Protein AF-A0A831JZR0-F1 (afdb_monomer_lite)

Sequence (63 aa):
MMSYAIFELKCPACGIEYAQILHEDEEKVSISCPSCSGSLEKGKKLSGTDMLSCGCGISAGSG

Structure (mmCIF, N/CA/C/O backbone):
data_AF-A0A831JZR0-F1
#
_entry.id   AF-A0A831JZR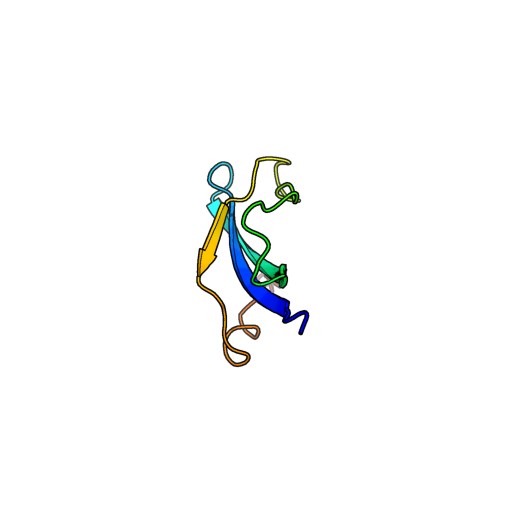0-F1
#
loop_
_atom_site.group_PDB
_atom_site.id
_atom_site.type_symbol
_atom_site.label_atom_id
_atom_site.label_alt_id
_atom_site.label_comp_id
_atom_site.label_asym_id
_atom_site.label_entity_id
_atom_site.label_seq_id
_atom_site.pdbx_PDB_ins_code
_atom_site.Cartn_x
_atom_site.Cartn_y
_atom_site.Cartn_z
_atom_site.occupancy
_atom_site.B_iso_or_equiv
_atom_site.auth_seq_id
_atom_site.auth_comp_id
_atom_site.auth_asym_id
_atom_site.auth_atom_id
_atom_site.pdbx_PDB_model_num
ATOM 1 N N . MET A 1 1 ? 17.231 7.075 -16.076 1.00 57.47 1 MET A N 1
ATOM 2 C CA . MET A 1 1 ? 16.169 6.203 -16.614 1.00 57.47 1 MET A CA 1
ATOM 3 C C . MET A 1 1 ? 15.125 6.139 -15.518 1.00 57.47 1 MET A C 1
ATOM 5 O O . MET A 1 1 ? 15.426 5.579 -14.480 1.00 57.47 1 MET A O 1
ATOM 9 N N . MET A 1 2 ? 14.006 6.855 -15.650 1.00 58.72 2 MET A N 1
ATOM 10 C CA . MET A 1 2 ? 12.959 6.841 -14.623 1.00 58.72 2 MET A CA 1
ATOM 11 C C . MET A 1 2 ? 12.240 5.494 -14.696 1.00 58.72 2 MET A C 1
ATOM 13 O O . MET A 1 2 ? 11.494 5.269 -15.648 1.00 58.72 2 MET A O 1
ATOM 17 N N . SER A 1 3 ? 12.503 4.596 -13.750 1.00 83.75 3 SER A N 1
ATOM 18 C CA . SER A 1 3 ? 11.833 3.303 -13.678 1.00 83.75 3 SER A CA 1
ATOM 19 C C . SER A 1 3 ? 10.777 3.310 -12.573 1.00 83.75 3 SER A C 1
ATOM 21 O O . SER A 1 3 ? 10.995 3.749 -11.442 1.00 83.75 3 SER A O 1
ATOM 23 N N . TYR A 1 4 ? 9.579 2.888 -12.958 1.00 84.56 4 TYR A N 1
ATOM 24 C CA . TYR A 1 4 ? 8.412 2.770 -12.097 1.00 84.56 4 TYR A CA 1
ATOM 25 C C . TYR A 1 4 ? 8.130 1.294 -11.865 1.00 84.56 4 TYR A C 1
ATOM 27 O O . TYR A 1 4 ? 8.252 0.464 -12.769 1.00 84.56 4 TYR A O 1
ATOM 35 N N . ALA A 1 5 ? 7.729 0.976 -10.645 1.00 87.50 5 ALA A N 1
ATOM 36 C CA . ALA A 1 5 ? 7.376 -0.367 -10.244 1.00 87.50 5 ALA A CA 1
ATOM 37 C C . ALA A 1 5 ? 6.128 -0.344 -9.374 1.00 87.50 5 ALA A C 1
ATOM 39 O O . ALA A 1 5 ? 5.804 0.658 -8.738 1.00 87.50 5 ALA A O 1
ATOM 40 N N . ILE A 1 6 ? 5.422 -1.465 -9.345 1.00 86.88 6 ILE A N 1
ATOM 41 C CA . ILE A 1 6 ? 4.294 -1.630 -8.439 1.00 86.88 6 ILE A CA 1
ATOM 42 C C . ILE A 1 6 ? 4.857 -2.006 -7.075 1.00 86.88 6 ILE A C 1
ATOM 44 O O . ILE A 1 6 ? 5.693 -2.902 -6.976 1.00 86.88 6 ILE A O 1
ATOM 48 N N . PHE A 1 7 ? 4.396 -1.341 -6.028 1.00 87.75 7 PHE A N 1
ATOM 49 C CA . PHE A 1 7 ? 4.702 -1.680 -4.647 1.00 87.75 7 PHE A CA 1
ATOM 50 C C . PHE A 1 7 ? 3.414 -2.002 -3.903 1.00 87.75 7 PHE A C 1
ATOM 52 O O . PHE A 1 7 ? 2.375 -1.374 -4.117 1.00 87.75 7 PHE A O 1
ATOM 59 N N . GLU A 1 8 ? 3.508 -2.987 -3.023 1.00 88.31 8 GLU A N 1
ATOM 60 C CA . GLU A 1 8 ? 2.497 -3.258 -2.015 1.00 88.31 8 GLU A CA 1
ATOM 61 C C . GLU A 1 8 ? 2.564 -2.149 -0.965 1.00 88.31 8 GLU A C 1
ATOM 63 O O . GLU A 1 8 ? 3.632 -1.860 -0.437 1.00 88.31 8 GLU A O 1
ATOM 68 N N . LEU A 1 9 ? 1.444 -1.500 -0.685 1.00 87.94 9 LEU A N 1
ATOM 69 C CA . LEU A 1 9 ? 1.289 -0.483 0.340 1.00 87.94 9 LEU A CA 1
ATOM 70 C C . LEU A 1 9 ? 0.352 -1.017 1.407 1.00 87.94 9 LEU A C 1
ATOM 72 O O . LEU A 1 9 ? -0.726 -1.512 1.087 1.00 87.94 9 LEU A O 1
ATOM 76 N N . LYS A 1 10 ? 0.718 -0.877 2.674 1.00 87.88 10 LYS A N 1
ATOM 77 C CA . LYS A 1 10 ? -0.119 -1.336 3.782 1.00 87.88 10 LYS A CA 1
ATOM 78 C C . LYS A 1 10 ? -0.514 -0.169 4.659 1.00 87.88 10 LYS A C 1
ATOM 80 O O . LYS A 1 10 ? 0.323 0.660 5.008 1.00 87.88 10 LYS A O 1
ATOM 85 N N . CYS A 1 11 ? -1.789 -0.101 5.020 1.00 90.44 11 CYS A N 1
ATOM 86 C CA . CYS A 1 11 ? -2.236 0.846 6.026 1.00 90.44 11 CYS A CA 1
ATOM 87 C C . CYS A 1 11 ? -2.176 0.200 7.417 1.00 90.44 11 CYS A C 1
ATOM 89 O O . CYS A 1 11 ? -2.980 -0.692 7.688 1.00 90.44 11 CYS A O 1
ATOM 91 N N . PRO A 1 12 ? -1.314 0.659 8.339 1.00 85.50 12 PRO A N 1
ATOM 92 C CA . PRO A 1 12 ? -1.290 0.146 9.710 1.00 85.50 12 PRO A CA 1
ATOM 93 C C . PRO A 1 12 ? -2.545 0.521 10.516 1.00 85.50 12 PRO A C 1
ATOM 95 O O . PRO A 1 12 ? -2.850 -0.135 11.506 1.00 85.50 12 PRO A O 1
ATOM 98 N N . ALA A 1 13 ? -3.296 1.551 10.102 1.00 88.50 13 ALA A N 1
ATOM 99 C CA . ALA A 1 13 ? -4.489 2.002 10.820 1.00 88.50 13 ALA A CA 1
ATOM 100 C C . ALA A 1 13 ? -5.721 1.115 10.570 1.00 88.50 13 ALA A C 1
ATOM 102 O O . ALA A 1 13 ? -6.454 0.812 11.506 1.00 88.50 13 ALA A O 1
ATOM 103 N N . CYS A 1 14 ? -5.965 0.708 9.319 1.00 89.81 14 CYS A N 1
ATOM 104 C CA . CYS A 1 14 ? -7.108 -0.147 8.966 1.00 89.81 14 CYS A CA 1
ATOM 105 C C . CYS A 1 14 ? -6.719 -1.576 8.557 1.00 89.81 14 CYS A C 1
ATOM 107 O O . CYS A 1 14 ? -7.597 -2.415 8.391 1.00 89.81 14 CYS A O 1
ATOM 109 N N . GLY A 1 15 ? -5.427 -1.861 8.377 1.00 85.56 15 GLY A N 1
ATOM 110 C CA . GLY A 1 15 ? -4.916 -3.173 7.973 1.00 85.56 15 GLY A CA 1
ATOM 111 C C . GLY A 1 15 ? -5.069 -3.498 6.485 1.00 85.56 15 GLY A C 1
ATOM 112 O O . GLY A 1 15 ? -4.656 -4.579 6.077 1.00 85.56 15 GLY A O 1
ATOM 113 N N . ILE A 1 16 ? -5.636 -2.592 5.680 1.00 85.25 16 ILE A N 1
ATOM 114 C CA . ILE A 1 16 ? -5.880 -2.820 4.250 1.00 85.25 16 ILE A CA 1
ATOM 115 C C . ILE A 1 16 ? -4.579 -2.688 3.454 1.00 85.25 16 ILE A C 1
ATOM 117 O O . ILE A 1 16 ? -3.755 -1.801 3.705 1.00 85.25 16 ILE A O 1
ATOM 121 N N . GLU A 1 17 ? -4.430 -3.577 2.479 1.00 86.50 17 GLU A N 1
ATOM 122 C CA . GLU A 1 17 ? -3.302 -3.658 1.560 1.00 86.50 17 GLU A CA 1
ATOM 123 C C . GLU A 1 17 ? -3.715 -3.133 0.178 1.00 86.50 17 GLU A C 1
ATOM 125 O O . GLU A 1 17 ? -4.823 -3.378 -0.301 1.00 86.50 17 GLU A O 1
ATOM 130 N N . TYR A 1 18 ? -2.822 -2.382 -0.455 1.00 82.75 18 TYR A N 1
ATOM 131 C CA . TYR A 1 18 ? -3.016 -1.716 -1.738 1.00 82.75 18 TYR A CA 1
ATOM 132 C C . TYR A 1 18 ? -1.825 -2.009 -2.647 1.00 82.75 18 TYR A C 1
ATOM 134 O O . TYR A 1 18 ? -0.714 -2.211 -2.173 1.00 82.75 18 TYR A O 1
ATOM 142 N N . ALA A 1 19 ? -2.024 -1.981 -3.960 1.00 86.38 19 ALA A N 1
ATOM 143 C CA . ALA A 1 19 ? -0.937 -2.067 -4.928 1.00 86.38 19 ALA A CA 1
ATOM 144 C C . ALA A 1 19 ? -0.900 -0.773 -5.739 1.00 86.38 19 ALA A C 1
ATOM 146 O O . ALA A 1 19 ? -1.881 -0.425 -6.394 1.00 86.38 19 ALA A O 1
ATOM 147 N N . GLN A 1 20 ? 0.218 -0.051 -5.695 1.00 83.44 20 GLN A N 1
ATOM 148 C CA . GLN A 1 20 ? 0.369 1.226 -6.391 1.00 83.44 20 GLN A CA 1
ATOM 149 C C . GLN A 1 20 ? 1.666 1.286 -7.183 1.00 83.44 20 GLN A C 1
ATOM 151 O O . GLN A 1 20 ? 2.707 0.810 -6.740 1.00 83.44 20 GLN A O 1
ATOM 156 N N . ILE A 1 21 ? 1.596 1.920 -8.352 1.00 86.81 21 ILE A N 1
ATOM 157 C CA . ILE A 1 21 ? 2.769 2.217 -9.171 1.00 86.81 21 ILE A CA 1
ATOM 158 C C . ILE A 1 21 ? 3.466 3.429 -8.559 1.00 86.81 21 ILE A C 1
ATOM 160 O O . ILE A 1 21 ? 2.859 4.492 -8.441 1.00 86.81 21 ILE A O 1
ATOM 164 N N . LEU A 1 22 ? 4.726 3.255 -8.174 1.00 86.81 22 LEU A N 1
ATOM 165 C CA . LEU A 1 22 ? 5.583 4.302 -7.631 1.00 86.81 22 LEU A CA 1
ATOM 166 C C . LEU A 1 22 ? 6.909 4.321 -8.377 1.00 86.81 22 LEU A C 1
ATOM 168 O O . LEU A 1 22 ? 7.332 3.326 -8.975 1.00 86.81 22 LEU A O 1
ATOM 172 N N . HIS A 1 23 ? 7.592 5.454 -8.300 1.00 86.94 23 HIS A N 1
ATOM 173 C CA . HIS A 1 23 ? 8.977 5.534 -8.729 1.00 86.94 23 HIS A CA 1
ATOM 174 C C . HIS A 1 23 ? 9.872 4.655 -7.847 1.00 86.94 23 HIS A C 1
ATOM 176 O O . HIS A 1 23 ? 9.703 4.595 -6.626 1.00 86.94 23 HIS A O 1
ATOM 182 N N . GLU A 1 24 ? 10.833 3.961 -8.456 1.00 83.25 24 GLU A N 1
ATOM 183 C CA . GLU A 1 24 ? 11.760 3.111 -7.700 1.00 83.25 24 GLU A CA 1
ATOM 184 C C . GLU A 1 24 ? 12.637 3.930 -6.744 1.00 83.25 24 GLU A C 1
ATOM 186 O O . GLU A 1 24 ? 12.783 3.534 -5.590 1.00 83.25 24 GLU A O 1
ATOM 191 N N . ASP A 1 25 ? 13.096 5.108 -7.176 1.00 83.50 25 ASP A N 1
ATOM 192 C CA . ASP A 1 25 ? 13.823 6.090 -6.354 1.00 83.50 25 ASP A CA 1
ATOM 193 C C . ASP A 1 25 ? 12.940 6.841 -5.336 1.00 83.50 25 ASP A C 1
ATOM 195 O O . ASP A 1 25 ? 13.440 7.616 -4.522 1.00 83.50 25 ASP A O 1
ATOM 199 N N . GLU A 1 26 ? 11.617 6.657 -5.363 1.00 78.88 26 GLU A N 1
ATOM 200 C CA . GLU A 1 26 ? 10.717 7.345 -4.438 1.00 78.88 26 GLU A CA 1
ATOM 201 C C . GLU A 1 26 ? 10.617 6.575 -3.115 1.00 78.88 26 GLU A C 1
ATOM 203 O O . GLU A 1 26 ? 9.909 5.572 -2.996 1.00 78.88 26 GLU A O 1
ATOM 208 N N . GLU A 1 27 ? 11.341 7.043 -2.098 1.00 71.12 27 GLU A N 1
ATOM 209 C CA . GLU A 1 27 ? 11.311 6.456 -0.751 1.00 71.12 27 GLU A CA 1
ATOM 210 C C . GLU A 1 27 ? 10.045 6.827 0.036 1.00 71.12 27 GLU A C 1
ATOM 212 O O . GLU A 1 27 ? 9.613 6.079 0.912 1.00 71.12 27 GLU A O 1
ATOM 217 N N . LYS A 1 28 ? 9.429 7.976 -0.272 1.00 70.06 28 LYS A N 1
ATOM 218 C CA . LYS A 1 28 ? 8.284 8.507 0.479 1.00 70.06 28 LYS A CA 1
ATOM 219 C C . LYS A 1 28 ? 6.978 8.361 -0.287 1.00 70.06 28 LYS A C 1
ATOM 221 O O . LYS A 1 28 ? 6.702 9.123 -1.207 1.00 70.06 28 LYS A O 1
ATOM 226 N N . VAL A 1 29 ? 6.130 7.457 0.192 1.00 73.94 29 VAL A N 1
ATOM 227 C CA . VAL A 1 29 ? 4.750 7.309 -0.277 1.00 73.94 29 VAL A CA 1
ATO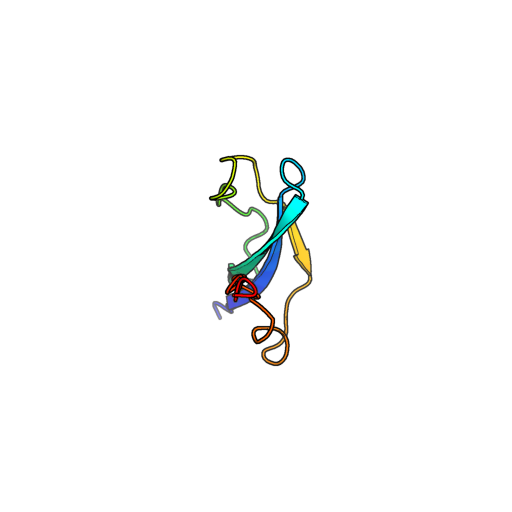M 228 C C . VAL A 1 29 ? 3.929 8.485 0.239 1.00 73.94 29 VAL A C 1
ATOM 230 O O . VAL A 1 29 ? 3.576 8.543 1.413 1.00 73.94 29 VAL A O 1
ATOM 233 N N . SER A 1 30 ? 3.614 9.432 -0.642 1.00 75.62 30 SER A N 1
ATOM 234 C CA . SER A 1 30 ? 2.798 10.611 -0.299 1.00 75.62 30 SER A CA 1
ATOM 235 C C . SER A 1 30 ? 1.288 10.339 -0.378 1.00 75.62 30 SER A C 1
ATOM 237 O O . SER A 1 30 ? 0.488 11.263 -0.502 1.00 75.62 30 SER A O 1
ATOM 239 N N . ILE A 1 31 ? 0.893 9.065 -0.354 1.00 81.19 31 ILE A N 1
ATOM 240 C CA . ILE A 1 31 ? -0.480 8.614 -0.577 1.00 81.19 31 ILE A CA 1
ATOM 241 C C . ILE A 1 31 ? -1.092 8.229 0.769 1.00 81.19 31 ILE A C 1
ATOM 243 O O . ILE A 1 31 ? -0.549 7.399 1.500 1.00 81.19 31 ILE A O 1
ATOM 247 N N . SER A 1 32 ? -2.247 8.809 1.077 1.00 84.31 32 SER A N 1
ATOM 248 C CA . SER A 1 32 ? -3.054 8.411 2.229 1.00 84.31 32 SER A CA 1
ATOM 249 C C . SER A 1 32 ? -3.943 7.219 1.887 1.00 84.31 32 SER A C 1
ATOM 251 O O . SER A 1 32 ? -4.416 7.067 0.761 1.00 84.31 32 SER A O 1
ATOM 253 N N . CYS A 1 33 ? -4.214 6.388 2.886 1.00 85.31 33 CYS A N 1
ATOM 254 C CA . CYS A 1 33 ? -5.126 5.265 2.794 1.00 85.31 33 CYS A CA 1
ATOM 255 C C . CYS A 1 33 ? -6.529 5.761 2.413 1.00 85.31 33 CYS A C 1
ATOM 257 O O . CYS A 1 33 ? -7.131 6.497 3.192 1.00 85.31 33 CYS A O 1
ATOM 259 N N . PRO A 1 34 ? -7.107 5.346 1.276 1.00 82.50 34 PRO A N 1
ATOM 260 C CA . PRO A 1 34 ? -8.423 5.824 0.853 1.00 82.50 34 PRO A CA 1
ATOM 261 C C . PRO A 1 34 ? -9.559 5.365 1.780 1.00 82.50 34 PRO A C 1
ATOM 263 O O . PRO A 1 34 ? -10.635 5.950 1.761 1.00 82.50 34 PRO A O 1
ATOM 266 N N . SER A 1 35 ? -9.337 4.329 2.598 1.00 84.38 35 SER A N 1
ATOM 267 C CA . SER A 1 35 ? -10.362 3.813 3.510 1.00 84.38 35 SER A CA 1
ATOM 268 C C . SER A 1 35 ? -10.440 4.557 4.842 1.00 84.38 35 SER A C 1
ATOM 270 O O . SER A 1 35 ? -11.514 4.608 5.433 1.00 84.38 35 SER A O 1
ATOM 272 N N . CYS A 1 36 ? -9.322 5.067 5.360 1.00 87.94 36 CYS A N 1
ATOM 273 C CA . CYS A 1 36 ? -9.273 5.669 6.699 1.00 87.94 36 CYS A CA 1
ATOM 274 C C . CYS A 1 36 ? -8.456 6.966 6.765 1.00 87.94 36 CYS A C 1
ATOM 276 O O . CYS A 1 36 ? -8.234 7.495 7.851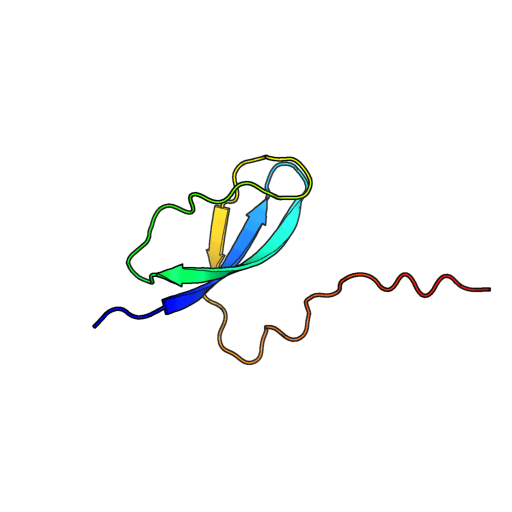 1.00 87.94 36 CYS A O 1
ATOM 278 N N . SER A 1 37 ? -7.974 7.462 5.623 1.00 86.62 37 SER A N 1
ATOM 279 C CA . SER A 1 37 ? -7.071 8.613 5.480 1.00 86.62 37 SER A CA 1
ATOM 280 C C . SER A 1 37 ? -5.760 8.525 6.274 1.00 86.62 37 SER A C 1
ATOM 282 O O . SER A 1 37 ? -5.034 9.513 6.365 1.00 86.62 37 SER A O 1
ATOM 284 N N . GLY A 1 38 ? -5.423 7.354 6.825 1.00 85.62 38 GLY A N 1
ATOM 285 C CA . GLY A 1 38 ? -4.157 7.115 7.517 1.00 85.62 38 GLY A CA 1
ATOM 286 C C . GLY A 1 38 ? -2.961 7.060 6.565 1.00 85.62 38 GLY A C 1
ATOM 287 O O . GLY A 1 38 ? -3.119 6.901 5.357 1.00 85.62 38 GLY A O 1
ATOM 288 N N . SER A 1 39 ? -1.748 7.161 7.099 1.00 86.56 39 SER A N 1
ATOM 289 C CA . SER A 1 39 ? -0.521 7.041 6.303 1.00 86.56 39 SER A CA 1
ATOM 290 C C . SER A 1 39 ? -0.339 5.611 5.790 1.00 86.56 39 SER A C 1
ATOM 292 O O . SER A 1 39 ? -0.534 4.659 6.547 1.00 86.56 39 SER A O 1
ATOM 294 N N . LEU A 1 40 ? 0.022 5.452 4.515 1.00 87.44 40 LEU A N 1
ATOM 295 C CA . LEU A 1 40 ? 0.400 4.159 3.942 1.00 87.44 40 LEU A CA 1
ATOM 296 C C . LEU A 1 40 ? 1.905 3.932 4.077 1.00 87.44 40 LEU A C 1
ATOM 298 O O . LEU A 1 40 ? 2.698 4.856 3.900 1.00 87.44 40 LEU A O 1
ATOM 302 N N . GLU A 1 41 ? 2.296 2.691 4.338 1.00 88.31 41 GLU A N 1
ATOM 303 C CA . GLU A 1 41 ? 3.697 2.277 4.398 1.00 88.31 41 GLU A CA 1
ATOM 304 C C . GLU A 1 41 ? 4.082 1.512 3.130 1.00 88.31 41 GLU A C 1
ATOM 306 O O . GLU A 1 41 ? 3.334 0.646 2.668 1.00 88.31 41 GLU A O 1
ATOM 311 N N . LYS A 1 42 ? 5.253 1.838 2.562 1.00 86.62 42 LYS A N 1
ATOM 312 C CA . LYS A 1 42 ? 5.803 1.151 1.386 1.00 86.62 42 LYS A CA 1
ATOM 313 C C . LYS A 1 42 ? 6.290 -0.238 1.783 1.00 86.62 42 LYS A C 1
ATOM 315 O O . LYS A 1 42 ? 7.216 -0.375 2.576 1.00 86.62 42 LYS A O 1
ATOM 320 N N . GLY A 1 43 ? 5.669 -1.255 1.214 1.00 85.88 43 GLY A N 1
ATOM 321 C CA . GLY A 1 43 ? 6.057 -2.650 1.335 1.00 85.88 43 GLY A CA 1
ATOM 322 C C . GLY A 1 43 ? 6.907 -3.120 0.157 1.00 85.88 43 GLY A C 1
ATOM 323 O O . GLY A 1 43 ? 7.697 -2.375 -0.431 1.00 85.88 43 GLY A O 1
ATOM 324 N N . LYS A 1 44 ? 6.760 -4.404 -0.180 1.00 87.06 44 LYS A N 1
ATOM 325 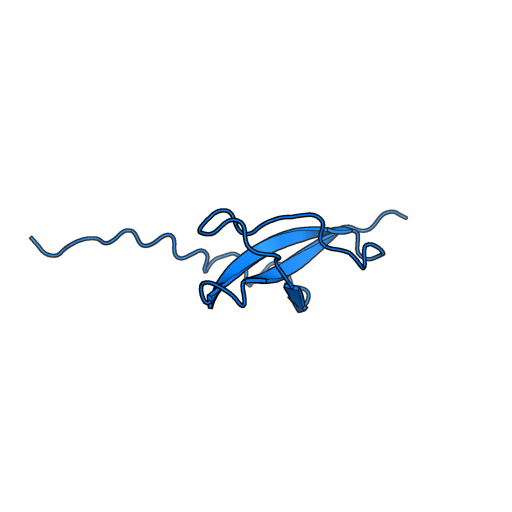C CA . LYS A 1 44 ? 7.578 -5.071 -1.200 1.00 87.06 44 LYS A CA 1
ATOM 326 C C . LYS A 1 44 ? 7.211 -4.631 -2.623 1.00 87.06 44 LYS A C 1
ATOM 328 O O . LYS A 1 44 ? 6.056 -4.328 -2.919 1.00 87.06 44 LYS A O 1
ATOM 333 N N . LYS A 1 45 ? 8.193 -4.656 -3.528 1.00 87.94 45 LYS A N 1
ATOM 334 C CA . LYS A 1 45 ? 7.975 -4.494 -4.974 1.00 87.94 45 LYS A CA 1
ATOM 335 C C . LYS A 1 45 ? 7.233 -5.719 -5.519 1.00 87.94 45 LYS A C 1
ATOM 337 O O . LYS A 1 45 ? 7.710 -6.842 -5.365 1.00 87.94 45 LYS A O 1
ATOM 342 N N . LEU A 1 46 ? 6.092 -5.502 -6.163 1.00 83.62 46 LEU A N 1
ATOM 343 C CA . LEU A 1 46 ? 5.308 -6.527 -6.841 1.00 83.62 46 LEU A CA 1
ATOM 344 C C . LEU A 1 46 ? 5.792 -6.663 -8.289 1.00 83.62 46 LEU A C 1
ATOM 346 O O . LEU A 1 46 ? 5.927 -5.679 -9.019 1.00 83.62 46 LEU A O 1
ATOM 350 N N . SER A 1 47 ? 6.059 -7.899 -8.702 1.00 74.56 47 SER A N 1
ATOM 351 C CA . SER A 1 47 ? 6.296 -8.242 -10.106 1.00 74.56 47 SER A CA 1
ATOM 352 C C . SER A 1 47 ? 4.961 -8.603 -10.764 1.00 74.56 47 SER A C 1
ATOM 354 O O . SER A 1 47 ? 4.055 -9.080 -10.084 1.00 74.56 47 SER A O 1
ATOM 356 N N . GLY A 1 48 ? 4.819 -8.358 -12.071 1.00 62.19 48 GLY A N 1
ATOM 357 C CA . GLY A 1 48 ? 3.539 -8.267 -12.802 1.00 62.19 48 GLY A CA 1
ATOM 358 C C . GLY A 1 48 ? 2.584 -9.475 -12.772 1.00 62.19 48 GLY A C 1
ATOM 359 O O . GLY A 1 48 ? 1.521 -9.408 -13.377 1.00 62.19 48 GLY A O 1
ATOM 360 N N . THR A 1 49 ? 2.912 -10.560 -12.075 1.00 60.44 49 THR A N 1
ATOM 361 C CA . THR A 1 49 ? 2.033 -11.716 -11.843 1.00 60.44 49 THR A CA 1
ATOM 362 C C . THR A 1 49 ? 1.125 -11.574 -10.614 1.00 60.44 49 THR A C 1
ATOM 364 O O . THR A 1 49 ? 0.141 -12.300 -10.518 1.00 60.44 49 THR A O 1
ATOM 367 N N . ASP A 1 50 ? 1.414 -10.646 -9.694 1.00 55.09 50 ASP A N 1
ATOM 368 C CA . ASP A 1 50 ? 0.733 -10.547 -8.386 1.00 55.09 50 ASP A CA 1
ATOM 369 C C . ASP A 1 50 ? -0.504 -9.623 -8.376 1.00 55.09 50 ASP A C 1
ATOM 371 O O . ASP A 1 50 ? -1.323 -9.664 -7.461 1.00 55.09 50 ASP A O 1
ATOM 375 N N . MET A 1 51 ? -0.692 -8.793 -9.411 1.00 55.12 51 MET A N 1
ATOM 376 C CA . MET A 1 51 ? -1.769 -7.784 -9.445 1.00 55.12 51 MET A CA 1
ATOM 377 C C . MET A 1 51 ? -3.184 -8.361 -9.620 1.00 55.12 51 MET A C 1
ATOM 379 O O . MET A 1 51 ? -4.160 -7.614 -9.564 1.00 55.12 51 MET A O 1
ATOM 383 N N . LEU A 1 52 ? -3.322 -9.674 -9.830 1.00 52.12 52 LEU A N 1
ATOM 384 C CA . LEU A 1 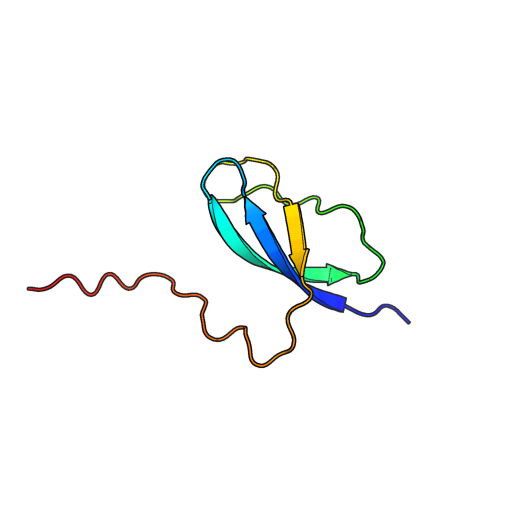52 ? -4.620 -10.312 -10.066 1.00 52.12 52 LEU A CA 1
ATOM 385 C C . LEU A 1 52 ? -5.445 -10.516 -8.783 1.00 52.12 52 LEU A C 1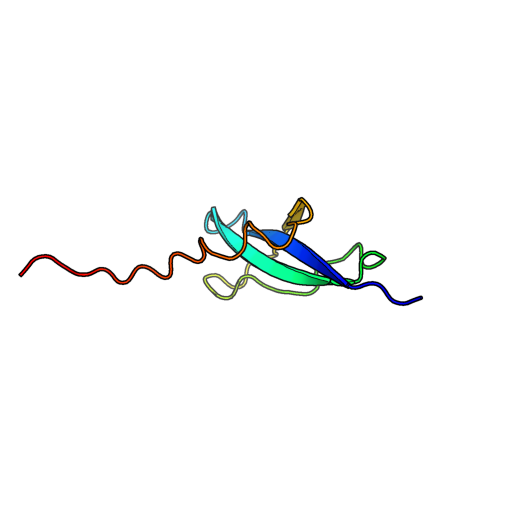
ATOM 387 O O . LEU A 1 52 ? -6.618 -10.867 -8.868 1.00 52.12 52 LEU A O 1
ATOM 391 N N . SER A 1 53 ? -4.870 -10.267 -7.603 1.00 47.38 53 SER A N 1
ATOM 392 C CA . SER A 1 53 ? -5.558 -10.441 -6.319 1.00 47.38 53 SER A CA 1
ATOM 393 C C . SER A 1 53 ? -5.990 -9.119 -5.685 1.00 47.38 53 SER A C 1
ATOM 395 O O . SER A 1 53 ? -6.059 -9.004 -4.462 1.00 47.38 53 SER A O 1
ATOM 397 N N . CYS A 1 54 ? -6.335 -8.109 -6.492 1.00 49.69 54 CYS A N 1
ATOM 398 C CA . CYS A 1 54 ? -7.177 -7.026 -5.992 1.00 49.69 54 CYS A CA 1
ATOM 399 C C . CYS A 1 54 ? -8.601 -7.580 -5.856 1.00 49.69 54 CYS A C 1
ATOM 401 O O . CYS A 1 54 ? -9.480 -7.325 -6.679 1.00 49.69 54 CYS A O 1
ATOM 403 N N . GLY A 1 55 ? -8.802 -8.388 -4.813 1.00 51.22 55 GLY A N 1
ATOM 404 C CA . GLY A 1 55 ? -10.099 -8.755 -4.279 1.00 51.22 55 GLY A CA 1
ATOM 405 C C . GLY A 1 55 ? -10.778 -7.503 -3.746 1.00 51.22 55 GLY A C 1
ATOM 406 O O . GLY A 1 55 ? -10.956 -7.341 -2.544 1.00 51.22 55 GLY A O 1
ATOM 407 N N . CYS A 1 56 ? -11.204 -6.617 -4.653 1.00 48.19 56 CYS A N 1
ATOM 408 C CA . CYS A 1 56 ? -12.493 -5.986 -4.458 1.00 48.19 56 CYS A CA 1
ATOM 409 C C . CYS A 1 56 ? -13.438 -7.155 -4.233 1.00 48.19 56 CYS A C 1
ATOM 411 O O . CYS A 1 56 ? -13.732 -7.906 -5.163 1.00 48.19 56 CYS A O 1
ATOM 413 N N . GLY A 1 57 ? -13.817 -7.360 -2.974 1.00 46.59 57 GLY A N 1
ATOM 414 C CA . GLY A 1 57 ? -14.931 -8.205 -2.631 1.00 46.59 57 GLY A CA 1
ATOM 415 C C . GLY A 1 57 ? -16.117 -7.723 -3.447 1.00 46.59 57 GLY A C 1
ATOM 416 O O . GLY A 1 57 ? -16.860 -6.841 -3.028 1.00 46.59 57 GLY A O 1
ATOM 417 N N . ILE A 1 58 ? -16.340 -8.357 -4.595 1.00 46.91 58 ILE A N 1
ATOM 418 C CA . ILE A 1 58 ? -17.681 -8.811 -4.877 1.00 46.91 58 ILE A CA 1
ATOM 419 C C . ILE A 1 58 ? -17.992 -9.748 -3.717 1.00 46.91 58 ILE A C 1
ATOM 421 O O . ILE A 1 58 ? -17.707 -10.941 -3.726 1.00 46.91 58 ILE A O 1
ATOM 425 N N . SER A 1 59 ? -18.524 -9.167 -2.648 1.00 47.91 59 SER A N 1
ATOM 426 C CA . SER A 1 59 ? -19.474 -9.864 -1.813 1.00 47.91 59 SER A CA 1
ATOM 427 C C . SER A 1 59 ? -20.598 -10.261 -2.768 1.00 47.91 59 SER A C 1
ATOM 429 O O . SER A 1 59 ? -21.594 -9.555 -2.900 1.00 47.91 59 SER A O 1
ATOM 431 N N . ALA A 1 60 ? -20.409 -11.358 -3.504 1.00 46.00 60 ALA A N 1
ATOM 432 C CA . ALA A 1 60 ? -21.503 -12.163 -4.000 1.00 46.00 60 ALA A CA 1
ATOM 433 C C . ALA A 1 60 ? -22.134 -12.737 -2.734 1.00 46.00 60 ALA A C 1
ATOM 435 O O . ALA A 1 60 ? -21.782 -13.816 -2.262 1.00 46.00 60 ALA A O 1
ATOM 436 N N . GLY A 1 61 ? -22.955 -11.900 -2.098 1.00 45.06 61 GLY A N 1
ATOM 437 C CA . GLY A 1 61 ? -23.810 -12.305 -1.010 1.00 45.06 61 GLY A CA 1
ATOM 438 C C . GLY A 1 61 ? -24.662 -13.454 -1.512 1.00 45.06 61 GLY A C 1
ATOM 439 O O . GLY A 1 61 ? -25.297 -13.357 -2.560 1.00 45.06 61 GLY A O 1
ATOM 440 N N . SER A 1 62 ? -24.612 -14.544 -0.762 1.00 57.03 62 SER A N 1
ATOM 441 C CA . SER A 1 62 ? -25.563 -15.635 -0.821 1.00 57.03 62 SER A CA 1
ATOM 442 C C . SER A 1 62 ? -26.989 -15.077 -0.822 1.00 57.03 62 SER A C 1
ATOM 444 O O . SER A 1 62 ? -27.338 -14.278 0.050 1.00 57.03 62 SER A O 1
ATOM 446 N N . GLY A 1 63 ? -27.795 -15.514 -1.784 1.00 44.78 63 GLY A N 1
ATOM 447 C CA . GLY A 1 63 ? -29.230 -15.268 -1.876 1.00 44.78 63 GLY A CA 1
ATOM 448 C C . GLY A 1 63 ? -29.853 -16.298 -2.794 1.00 44.78 63 GLY A C 1
ATOM 449 O O . GLY A 1 63 ? -29.430 -16.330 -3.970 1.00 44.78 63 GLY A O 1
#

Radius of gyration: 13.59 Å; chains: 1; bounding box: 45×26×27 Å

Secondary structure (DSSP, 8-state):
---EEEEEEE-TTT--EEEEEEETT------B-TTT-PBPEEEEEEPTTSGGG----------

Foldseek 3Di:
DFDKFWWWKAFPVPRDIDIDIDTPPDQDDPDADPVPRGGIHTHDTDDPVPVPPPPPPPCPPDD

pLDDT: mean 75.13, std 15.57, range [44.78, 90.44]